Protein AF-A0A926JJL8-F1 (afdb_monomer_lite)

Foldseek 3Di:
DPDDQDQDDPVLLVLQLVLLLLLLVLPPFNPDFDDADPVRDTDGSVNQSVLSVVCPDPSNVVVSSVLSVLQDDDPPDGRDDSCRVSVVSVVNSVVSVVVVVVVD

Secondary structure (DSSP, 8-state):
----PPPPPHHHHHHHHHHHHHHHHH-TTTTS--EE-TTSPEEPHHHHHHHHHSTTSHHHHHHHHHHHHHTS--SSSPPPPHHHHHHHHHHHHHHHHHHHHTT-

pLDDT: mean 84.17, std 12.81, range [42.53, 95.81]

Radius of gyration: 14.57 Å; chains: 1; bounding box: 36×26×45 Å

Sequence (104 aa):
MPYKVQELTESERQRIAETLSRWAAVHPRRNLPIIALADGTELTPAGMAEAVASPGSPHGEYLFRSFAVALTADDVEEPEDLDTILADYERDADQWAKESFSGA

Structure (mmCIF, N/CA/C/O backbone):
data_AF-A0A926JJL8-F1
#
_entry.id   AF-A0A926JJL8-F1
#
loop_
_atom_site.group_PDB
_atom_site.id
_atom_site.type_symbol
_atom_site.label_atom_id
_atom_site.label_alt_id
_atom_site.label_comp_id
_atom_site.label_asym_id
_atom_site.label_entity_id
_atom_site.label_seq_id
_atom_site.pdbx_PDB_ins_code
_atom_site.Cartn_x
_atom_site.Cartn_y
_atom_site.Cartn_z
_atom_site.occupancy
_atom_site.B_iso_or_equiv
_atom_site.auth_seq_id
_atom_site.auth_comp_id
_atom_site.auth_asym_id
_atom_site.auth_atom_id
_atom_site.pdbx_PDB_model_num
ATOM 1 N N . MET A 1 1 ? -12.373 -6.089 24.236 1.00 42.53 1 MET A N 1
ATOM 2 C CA . MET A 1 1 ? -12.569 -4.658 23.907 1.00 42.53 1 MET A CA 1
ATOM 3 C C . MET A 1 1 ? -12.502 -4.547 22.391 1.00 42.53 1 MET A C 1
ATOM 5 O O . MET A 1 1 ? -11.674 -5.255 21.837 1.00 42.53 1 MET A O 1
ATOM 9 N N . PRO A 1 2 ? -13.348 -3.773 21.694 1.00 52.09 2 PRO A N 1
ATOM 10 C CA . PRO A 1 2 ? -13.139 -3.567 20.262 1.00 52.09 2 PRO A CA 1
ATOM 11 C C . PRO A 1 2 ? -11.796 -2.848 20.060 1.00 52.09 2 PRO A C 1
ATOM 13 O O . PRO A 1 2 ? -11.581 -1.792 20.656 1.00 52.09 2 PRO A O 1
ATOM 16 N N . TYR A 1 3 ? -10.887 -3.434 19.274 1.00 56.97 3 TYR A N 1
ATOM 17 C CA . TYR A 1 3 ? -9.625 -2.789 18.906 1.00 56.97 3 TYR A CA 1
ATOM 18 C C . TYR A 1 3 ? -9.948 -1.516 18.123 1.00 56.97 3 TYR A C 1
ATOM 20 O O . TYR A 1 3 ? -10.659 -1.554 17.115 1.00 56.97 3 TYR A O 1
ATOM 28 N N . LYS A 1 4 ? -9.481 -0.368 18.619 1.00 63.34 4 LYS A N 1
ATOM 29 C CA . LYS A 1 4 ? -9.641 0.902 17.917 1.00 63.34 4 LYS A CA 1
ATOM 30 C C . LYS A 1 4 ? -8.544 0.978 16.862 1.00 63.34 4 LYS A C 1
ATOM 32 O O . LYS A 1 4 ? -7.415 1.317 17.189 1.00 63.34 4 LYS A O 1
ATOM 37 N N . VAL A 1 5 ? -8.895 0.638 15.625 1.00 72.81 5 VAL A N 1
ATOM 38 C CA . VAL A 1 5 ? -8.002 0.796 14.472 1.00 72.81 5 VAL A CA 1
ATOM 39 C C . VAL A 1 5 ? -7.624 2.272 14.361 1.00 72.81 5 VAL A C 1
ATOM 41 O O . VAL A 1 5 ? -8.502 3.140 14.413 1.00 72.81 5 VAL A O 1
ATOM 44 N N . GLN A 1 6 ? -6.327 2.555 14.271 1.00 77.44 6 GLN A N 1
ATOM 45 C CA . GLN A 1 6 ? -5.827 3.911 14.073 1.00 77.44 6 GLN A CA 1
ATOM 46 C C . GLN A 1 6 ? -6.318 4.460 12.727 1.00 77.44 6 GLN A C 1
ATOM 48 O O . GLN A 1 6 ? -6.398 3.737 11.741 1.00 77.44 6 GLN A O 1
ATOM 53 N N . GLU A 1 7 ? -6.656 5.744 12.658 1.00 84.69 7 GLU A N 1
ATOM 54 C CA . GLU A 1 7 ? -6.918 6.378 11.366 1.00 84.69 7 GLU A CA 1
ATOM 55 C C . GLU A 1 7 ? -5.599 6.840 10.745 1.00 84.69 7 GLU A C 1
ATOM 57 O O . GLU A 1 7 ? -4.838 7.564 11.385 1.00 84.69 7 GLU A O 1
ATOM 62 N N . LEU A 1 8 ? -5.351 6.444 9.493 1.00 87.81 8 LEU A N 1
ATOM 63 C CA . LEU A 1 8 ? -4.228 6.954 8.70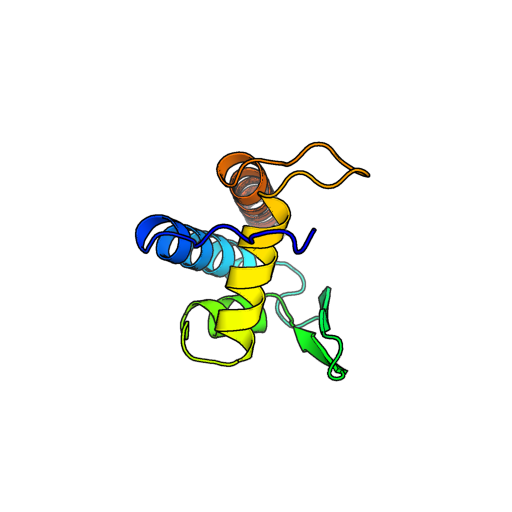7 1.00 87.81 8 LEU A CA 1
ATOM 64 C C . LEU A 1 8 ? -4.474 8.412 8.322 1.00 87.81 8 LEU A C 1
ATOM 66 O O . LEU A 1 8 ? -5.526 8.750 7.760 1.00 87.81 8 LEU A O 1
ATOM 70 N N . THR A 1 9 ? -3.469 9.244 8.563 1.00 91.88 9 THR A N 1
ATOM 71 C CA . THR A 1 9 ? -3.375 10.620 8.080 1.00 91.88 9 THR A CA 1
ATOM 72 C C . THR A 1 9 ? -3.303 10.666 6.554 1.00 91.88 9 THR A C 1
ATOM 74 O O . THR A 1 9 ? -2.922 9.699 5.893 1.00 91.88 9 THR A O 1
ATOM 77 N N . GLU A 1 10 ? -3.616 11.824 5.973 1.00 91.12 10 GLU A N 1
ATOM 78 C CA . GLU A 1 10 ? -3.523 12.021 4.522 1.00 91.12 10 GLU A CA 1
ATOM 79 C C . GLU A 1 10 ? -2.098 11.795 3.993 1.00 91.12 10 GLU A C 1
ATOM 81 O O . GLU A 1 10 ? -1.909 11.171 2.953 1.00 91.12 10 GLU A O 1
ATOM 86 N N . SER A 1 11 ? -1.079 12.227 4.744 1.00 91.25 11 SER A N 1
ATOM 87 C CA . SER A 1 11 ? 0.326 11.983 4.399 1.00 91.25 11 SER A CA 1
ATOM 88 C C . SER A 1 11 ? 0.683 10.498 4.375 1.00 91.25 11 SER A C 1
ATOM 90 O O . SER A 1 11 ? 1.412 10.062 3.488 1.00 91.25 11 SER A O 1
ATOM 92 N N . GLU A 1 12 ? 0.168 9.710 5.321 1.00 92.44 12 GLU A N 1
ATOM 93 C CA . GLU A 1 12 ? 0.409 8.263 5.361 1.00 92.44 12 GLU A CA 1
ATOM 94 C C . GLU A 1 12 ? -0.298 7.562 4.200 1.00 92.44 12 GLU A C 1
ATOM 96 O O . GLU A 1 12 ? 0.306 6.725 3.532 1.00 92.44 12 GLU A O 1
ATOM 101 N N . ARG A 1 13 ? -1.543 7.955 3.894 1.00 92.75 13 ARG A N 1
ATOM 102 C CA . ARG A 1 13 ? -2.289 7.432 2.739 1.00 92.75 13 ARG A CA 1
ATOM 103 C C . ARG A 1 13 ? -1.574 7.721 1.424 1.00 92.75 13 ARG A C 1
ATOM 105 O O . ARG A 1 13 ? -1.433 6.820 0.599 1.00 92.75 13 ARG A O 1
ATOM 112 N N . GLN A 1 14 ? -1.084 8.948 1.253 1.00 93.81 14 GLN A N 1
ATOM 113 C CA . GLN A 1 14 ? -0.317 9.345 0.077 1.00 93.81 14 GLN A CA 1
ATOM 114 C C . GLN A 1 14 ? 0.965 8.515 -0.054 1.00 93.81 14 GLN A C 1
ATOM 116 O O . GLN A 1 14 ? 1.271 8.016 -1.136 1.00 93.81 14 GLN A O 1
ATOM 121 N N . ARG A 1 15 ? 1.687 8.306 1.052 1.00 93.69 15 ARG A N 1
ATOM 122 C CA . ARG A 1 15 ? 2.926 7.524 1.048 1.00 93.69 15 ARG A CA 1
ATOM 123 C C . ARG A 1 15 ? 2.676 6.052 0.712 1.00 93.69 15 ARG A C 1
ATOM 125 O O . ARG A 1 15 ? 3.373 5.507 -0.135 1.00 93.69 15 ARG A O 1
ATOM 132 N N . ILE A 1 16 ? 1.630 5.444 1.277 1.00 94.19 16 ILE A N 1
AT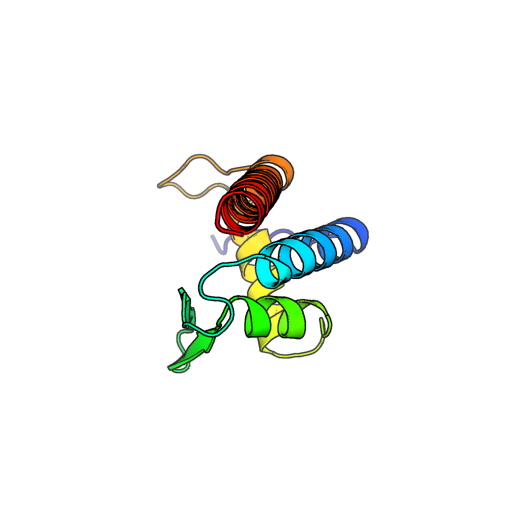OM 133 C CA . ILE A 1 16 ? 1.181 4.091 0.907 1.00 94.19 16 ILE A CA 1
ATOM 134 C C . ILE A 1 16 ? 0.882 4.011 -0.596 1.00 94.19 16 ILE A C 1
ATOM 136 O O . ILE A 1 16 ? 1.338 3.083 -1.265 1.00 94.19 16 ILE A O 1
ATOM 140 N N . ALA A 1 17 ? 0.143 4.983 -1.140 1.00 94.38 17 ALA A N 1
ATOM 141 C CA . ALA A 1 17 ? -0.214 4.994 -2.555 1.00 94.38 17 ALA A CA 1
ATOM 142 C C . ALA A 1 17 ? 1.020 5.087 -3.466 1.00 94.38 17 ALA A C 1
ATOM 144 O O . ALA A 1 17 ? 1.119 4.360 -4.458 1.00 94.38 17 ALA A O 1
ATOM 145 N N . GLU A 1 18 ? 1.986 5.937 -3.118 1.00 94.62 18 GLU A N 1
ATOM 146 C CA . GLU A 1 18 ? 3.240 6.074 -3.859 1.00 94.62 18 GLU A CA 1
ATOM 147 C C . GLU A 1 18 ? 4.087 4.799 -3.810 1.00 94.62 18 GLU A C 1
ATOM 149 O O . GLU A 1 18 ? 4.537 4.326 -4.860 1.00 94.62 18 GLU A O 1
ATOM 154 N N . THR A 1 19 ? 4.270 4.217 -2.623 1.00 95.56 19 THR A N 1
ATOM 155 C CA . THR A 1 19 ? 5.050 2.988 -2.438 1.00 95.56 19 THR A CA 1
ATOM 156 C C . THR A 1 19 ? 4.425 1.822 -3.201 1.00 95.56 19 THR A C 1
ATOM 158 O O . THR A 1 19 ? 5.115 1.171 -3.989 1.00 95.56 19 THR A O 1
ATOM 161 N N . LEU A 1 20 ? 3.112 1.600 -3.068 1.00 94.94 20 LEU A N 1
ATOM 162 C CA . LEU A 1 20 ? 2.420 0.524 -3.784 1.00 94.94 20 LEU A CA 1
ATOM 163 C C . LEU A 1 20 ? 2.424 0.728 -5.298 1.00 94.94 20 LEU A C 1
ATOM 165 O O . LEU A 1 20 ? 2.574 -0.241 -6.040 1.00 94.94 20 LEU A O 1
ATOM 169 N N . SER A 1 21 ? 2.305 1.969 -5.775 1.00 95.69 21 SER A N 1
ATOM 170 C CA . SER A 1 21 ? 2.393 2.276 -7.205 1.00 95.69 21 SER A CA 1
ATOM 171 C C . SER A 1 21 ? 3.766 1.915 -7.780 1.00 95.69 21 SER A C 1
ATOM 173 O O . SER A 1 21 ? 3.848 1.237 -8.810 1.00 95.69 21 SER A O 1
ATOM 175 N N . ARG A 1 22 ? 4.848 2.298 -7.086 1.00 95.31 22 ARG A N 1
ATOM 176 C CA . ARG A 1 22 ? 6.226 1.967 -7.486 1.00 95.31 22 ARG A CA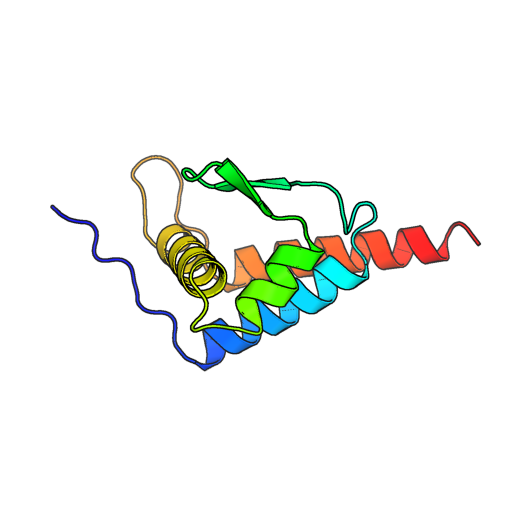 1
ATOM 177 C C . ARG A 1 22 ? 6.469 0.469 -7.469 1.00 95.31 22 ARG A C 1
ATOM 179 O O . ARG A 1 22 ? 6.904 -0.089 -8.473 1.00 95.31 22 ARG A O 1
ATOM 186 N N . TRP A 1 23 ? 6.142 -0.176 -6.358 1.00 95.06 23 TRP A N 1
ATOM 187 C CA . TRP A 1 23 ? 6.303 -1.611 -6.189 1.00 95.06 23 TRP A CA 1
ATOM 188 C C . TRP A 1 23 ? 5.528 -2.396 -7.253 1.00 95.06 23 TRP A C 1
ATOM 190 O O . TRP A 1 23 ? 6.105 -3.220 -7.961 1.00 95.06 23 TRP A O 1
ATOM 200 N N . ALA A 1 24 ? 4.256 -2.060 -7.489 1.00 95.81 24 ALA A N 1
ATOM 201 C CA . ALA A 1 24 ? 3.450 -2.700 -8.523 1.00 95.81 24 ALA A CA 1
ATOM 202 C C . ALA A 1 24 ? 4.006 -2.485 -9.940 1.00 95.81 24 ALA A C 1
ATOM 204 O O . ALA A 1 24 ? 3.79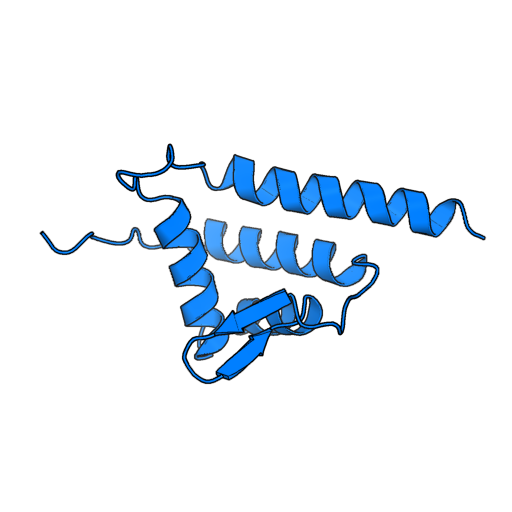5 -3.329 -10.814 1.00 95.81 24 ALA A O 1
ATOM 205 N N . ALA A 1 25 ? 4.657 -1.349 -10.221 1.00 94.75 25 ALA A N 1
ATOM 206 C CA . ALA A 1 25 ? 5.248 -1.046 -11.531 1.00 94.75 25 ALA A CA 1
ATOM 207 C C . ALA A 1 25 ? 6.384 -1.998 -11.905 1.00 94.75 25 ALA A C 1
ATOM 209 O O . ALA A 1 25 ? 6.512 -2.349 -13.076 1.00 94.75 25 ALA A O 1
ATOM 210 N N . VAL A 1 26 ? 7.158 -2.440 -10.916 1.00 93.81 26 VAL A N 1
ATOM 211 C CA . VAL A 1 26 ? 8.342 -3.285 -11.120 1.00 93.81 26 VAL A CA 1
ATOM 212 C C . VAL A 1 26 ? 8.135 -4.736 -10.680 1.00 93.81 26 VAL A C 1
ATOM 214 O O . VAL A 1 26 ? 9.004 -5.573 -10.904 1.00 93.81 26 VAL A O 1
ATOM 217 N N . HIS A 1 27 ? 6.980 -5.060 -10.091 1.00 93.38 27 HIS A N 1
ATOM 218 C CA . HIS A 1 27 ? 6.670 -6.408 -9.628 1.00 93.38 27 HIS A CA 1
ATOM 219 C C . HIS A 1 27 ? 6.672 -7.426 -10.791 1.00 93.38 27 HIS A C 1
ATOM 221 O O . HIS A 1 27 ? 5.880 -7.286 -11.732 1.00 93.38 27 HIS A O 1
ATOM 227 N N . PRO A 1 28 ? 7.457 -8.522 -10.719 1.00 92.06 28 PRO A N 1
ATOM 228 C CA . PRO A 1 28 ? 7.640 -9.469 -11.830 1.00 92.06 28 PRO A CA 1
ATOM 229 C C . PRO A 1 28 ? 6.351 -10.204 -12.220 1.00 92.06 28 PRO A C 1
ATOM 231 O O . PRO A 1 28 ? 6.202 -10.702 -13.334 1.00 92.06 28 PRO A O 1
ATOM 234 N N . ARG A 1 29 ? 5.390 -10.271 -11.295 1.00 92.69 29 ARG A N 1
ATOM 235 C CA . ARG A 1 29 ? 4.058 -10.865 -11.492 1.00 92.69 29 ARG A CA 1
ATOM 236 C C . ARG A 1 29 ? 2.928 -9.861 -11.255 1.00 92.69 29 ARG A C 1
ATOM 238 O O . ARG A 1 29 ? 1.986 -10.155 -10.534 1.00 92.69 29 ARG A O 1
ATOM 245 N N . ARG A 1 30 ? 3.039 -8.659 -11.829 1.00 93.19 30 ARG A N 1
ATOM 246 C CA . ARG A 1 30 ? 2.126 -7.514 -11.613 1.00 93.19 30 ARG A CA 1
ATOM 247 C C . ARG A 1 30 ? 0.619 -7.828 -11.705 1.00 93.19 30 ARG A C 1
ATOM 249 O O . ARG A 1 30 ? -0.173 -7.161 -11.047 1.00 93.19 30 ARG A O 1
ATOM 256 N N . ASN A 1 31 ? 0.233 -8.825 -12.502 1.00 94.75 31 ASN A N 1
ATOM 257 C CA . ASN A 1 31 ? -1.165 -9.213 -12.731 1.00 94.75 31 ASN A CA 1
ATOM 258 C C . ASN A 1 31 ? -1.548 -10.552 -12.077 1.00 94.75 31 ASN A C 1
ATOM 260 O O . ASN A 1 31 ? -2.624 -11.070 -12.359 1.00 94.75 31 ASN A O 1
ATOM 264 N N . LEU A 1 32 ? -0.676 -11.142 -11.254 1.00 93.94 32 LEU A N 1
ATOM 265 C CA . LEU A 1 32 ? -1.007 -12.355 -10.513 1.00 93.94 32 LEU A CA 1
ATOM 266 C C . LEU A 1 32 ? -1.616 -11.973 -9.153 1.00 93.94 32 LEU A C 1
ATOM 268 O O . LEU A 1 32 ? -1.054 -11.106 -8.482 1.00 93.94 32 LEU A O 1
ATOM 272 N N . PRO A 1 33 ? -2.730 -12.598 -8.740 1.00 91.25 33 PRO A N 1
ATOM 273 C CA . PRO A 1 33 ? -3.281 -12.451 -7.399 1.00 91.25 33 PRO A CA 1
ATOM 274 C C . PRO A 1 33 ? -2.265 -12.761 -6.305 1.00 91.25 33 PRO A C 1
ATOM 276 O O . PRO A 1 33 ? -1.536 -13.751 -6.387 1.00 91.25 33 PRO A O 1
ATOM 279 N N . ILE A 1 34 ? -2.249 -11.923 -5.274 1.00 87.56 34 ILE A N 1
ATOM 280 C CA . ILE A 1 34 ? -1.394 -12.094 -4.089 1.00 87.56 34 ILE A CA 1
ATOM 281 C C . ILE A 1 34 ? -2.166 -11.936 -2.778 1.00 87.56 34 ILE A C 1
ATOM 283 O O . ILE A 1 34 ? -1.728 -12.439 -1.750 1.00 87.56 34 ILE A O 1
ATOM 287 N N . ILE A 1 35 ? -3.326 -11.274 -2.818 1.00 83.94 35 ILE A N 1
ATOM 288 C CA . ILE A 1 35 ? -4.236 -11.133 -1.686 1.00 83.94 35 ILE A CA 1
ATOM 289 C C . ILE A 1 35 ? -5.614 -11.598 -2.141 1.00 83.94 35 ILE A C 1
ATOM 291 O O . ILE A 1 35 ? -6.112 -11.142 -3.168 1.00 83.94 35 ILE A O 1
ATOM 295 N N . ALA A 1 36 ? -6.240 -12.468 -1.355 1.00 83.75 36 ALA A N 1
ATOM 296 C CA . ALA A 1 36 ? -7.654 -12.786 -1.483 1.00 83.75 36 ALA A CA 1
ATOM 297 C C . ALA A 1 36 ? -8.420 -12.093 -0.351 1.00 83.75 36 ALA A C 1
ATOM 299 O O . ALA A 1 36 ? -8.088 -12.245 0.826 1.00 83.75 36 ALA A O 1
ATOM 300 N N . LEU A 1 37 ? -9.432 -11.315 -0.712 1.00 78.00 37 LEU A N 1
ATOM 301 C CA . LEU A 1 37 ? -10.354 -10.681 0.216 1.00 78.00 37 LEU A CA 1
ATOM 302 C C . LEU A 1 37 ? -11.460 -11.665 0.615 1.00 78.00 37 LEU A C 1
ATOM 304 O O . LEU A 1 37 ? -11.773 -12.616 -0.102 1.00 78.00 37 LEU A O 1
ATOM 308 N N . ALA A 1 38 ? -12.090 -11.420 1.765 1.00 74.19 38 ALA A N 1
ATOM 309 C CA . ALA A 1 38 ? -13.152 -12.282 2.293 1.00 74.19 38 ALA A CA 1
ATOM 310 C C . ALA A 1 38 ? -14.409 -12.340 1.400 1.00 74.19 38 ALA A C 1
ATOM 312 O O . ALA A 1 38 ? -15.200 -13.274 1.517 1.00 74.19 38 ALA A O 1
ATOM 313 N N . ASP A 1 39 ? -14.595 -11.360 0.514 1.00 76.88 39 ASP A N 1
ATOM 314 C CA . ASP A 1 39 ? -15.674 -11.326 -0.478 1.00 76.88 39 ASP A CA 1
ATOM 315 C C . ASP A 1 39 ? -15.347 -12.112 -1.765 1.00 76.88 39 ASP A C 1
ATOM 317 O O . ASP A 1 39 ? -16.161 -12.155 -2.687 1.00 76.88 39 ASP A O 1
ATOM 321 N N . GLY A 1 40 ? -14.179 -12.761 -1.817 1.00 81.56 40 GLY A N 1
ATOM 322 C CA . GLY A 1 40 ? -13.698 -13.519 -2.970 1.00 81.56 40 GLY A CA 1
ATOM 323 C C . GLY A 1 40 ? -12.958 -12.676 -4.007 1.00 81.56 40 GLY A C 1
ATOM 324 O O . GLY A 1 40 ? -12.527 -13.222 -5.021 1.00 81.56 40 GLY A O 1
ATOM 325 N N . THR A 1 41 ? -12.786 -11.372 -3.776 1.00 83.81 41 THR A N 1
ATOM 326 C CA . THR A 1 41 ? -11.977 -10.519 -4.649 1.00 83.81 41 THR A CA 1
ATOM 327 C C . THR A 1 41 ? -10.502 -10.864 -4.506 1.00 83.81 41 THR A C 1
ATOM 329 O O . THR A 1 41 ? -9.958 -10.914 -3.407 1.00 83.81 41 THR A O 1
ATOM 332 N N . GLU A 1 42 ? -9.825 -11.033 -5.633 1.00 89.81 42 GLU A N 1
ATOM 333 C CA . GLU A 1 42 ? -8.385 -11.236 -5.688 1.00 89.81 42 GLU A CA 1
ATOM 334 C C . GLU A 1 42 ? -7.686 -9.939 -6.107 1.00 89.81 42 GLU A C 1
ATOM 336 O O . GLU A 1 42 ? -7.904 -9.421 -7.204 1.00 89.81 42 GLU A O 1
ATOM 341 N N . LEU A 1 43 ? -6.831 -9.405 -5.235 1.00 91.00 43 LEU A N 1
ATOM 342 C CA . LEU A 1 43 ? -6.019 -8.236 -5.537 1.00 91.00 43 LEU A CA 1
ATOM 343 C C . LEU A 1 43 ? -4.650 -8.668 -6.067 1.00 91.00 43 LEU A C 1
ATOM 345 O O . LEU A 1 43 ? -3.886 -9.395 -5.424 1.00 91.00 43 LEU A O 1
ATOM 349 N N . THR A 1 44 ? -4.355 -8.191 -7.273 1.00 95.62 44 THR A N 1
ATOM 350 C CA . THR A 1 44 ? -3.029 -8.235 -7.896 1.00 95.62 44 THR A CA 1
ATOM 351 C C . THR A 1 44 ? -2.219 -7.008 -7.462 1.00 95.62 44 THR A C 1
ATOM 353 O O . THR A 1 44 ? -2.824 -6.014 -7.049 1.00 95.62 44 THR A O 1
ATOM 356 N N . PRO A 1 45 ? -0.881 -6.991 -7.613 1.00 95.25 45 PRO A N 1
ATOM 357 C CA . PRO A 1 45 ? -0.089 -5.784 -7.374 1.00 95.25 45 PRO A CA 1
ATOM 358 C C . PRO A 1 45 ? -0.628 -4.547 -8.112 1.00 95.25 45 PRO A C 1
ATOM 360 O O . PRO A 1 45 ? -0.763 -3.476 -7.522 1.00 95.25 45 PRO A O 1
ATOM 363 N N . ALA A 1 46 ? -1.007 -4.692 -9.389 1.00 95.44 46 ALA A N 1
ATOM 364 C CA . ALA A 1 46 ? -1.632 -3.607 -10.147 1.00 95.44 46 ALA A CA 1
ATOM 365 C C . ALA A 1 46 ? -2.974 -3.165 -9.550 1.00 95.44 46 ALA A C 1
ATOM 367 O O . ALA A 1 46 ? -3.215 -1.966 -9.427 1.00 95.44 46 ALA A O 1
ATOM 368 N N . GLY A 1 47 ? -3.821 -4.122 -9.165 1.00 95.12 47 GLY A N 1
ATOM 369 C CA . GLY A 1 47 ? -5.125 -3.843 -8.566 1.00 95.12 47 GLY A CA 1
ATOM 370 C C . GLY A 1 47 ? -5.014 -3.154 -7.207 1.00 95.12 47 GLY A C 1
ATOM 371 O O . GLY A 1 47 ? -5.808 -2.267 -6.908 1.00 95.12 47 GLY A O 1
ATOM 372 N N . MET A 1 48 ? -3.997 -3.490 -6.409 1.00 94.50 48 MET A N 1
ATOM 373 C CA . MET A 1 48 ? -3.707 -2.788 -5.157 1.00 94.50 48 MET A CA 1
ATOM 374 C C . MET A 1 48 ? -3.330 -1.328 -5.413 1.00 94.50 48 MET A C 1
ATOM 376 O O . MET A 1 48 ? -3.893 -0.444 -4.774 1.00 94.50 48 MET A O 1
ATOM 380 N N . ALA A 1 49 ? -2.430 -1.069 -6.369 1.00 95.56 49 ALA A N 1
ATOM 381 C CA . ALA A 1 49 ? -2.026 0.289 -6.737 1.00 95.56 49 ALA A CA 1
ATOM 382 C C . ALA A 1 49 ? -3.205 1.133 -7.263 1.00 95.56 49 ALA A C 1
ATOM 384 O O . ALA A 1 49 ? -3.333 2.306 -6.918 1.00 95.56 49 ALA A O 1
ATOM 385 N N . GLU A 1 50 ? -4.091 0.538 -8.064 1.00 94.94 50 GLU A N 1
ATOM 386 C CA . GLU A 1 50 ? -5.307 1.201 -8.550 1.00 94.94 50 GLU A CA 1
ATOM 387 C C . GLU A 1 50 ? -6.296 1.503 -7.413 1.00 94.94 50 GLU A C 1
ATOM 389 O O . GLU A 1 50 ? -6.843 2.605 -7.332 1.00 94.94 50 GLU A O 1
ATOM 394 N N . ALA A 1 51 ? -6.488 0.549 -6.499 1.00 93.25 51 ALA A N 1
ATOM 395 C CA . ALA A 1 51 ? -7.397 0.693 -5.370 1.00 93.25 51 ALA A CA 1
ATOM 396 C C . ALA A 1 51 ? -6.966 1.819 -4.418 1.00 93.25 51 ALA A C 1
ATOM 398 O O . ALA A 1 51 ? -7.799 2.640 -4.034 1.00 93.25 51 ALA A O 1
ATOM 399 N N . VAL A 1 52 ? -5.675 1.922 -4.081 1.00 93.69 52 VAL A N 1
ATOM 400 C CA . VAL A 1 52 ? -5.178 3.003 -3.204 1.00 93.69 52 VAL A CA 1
ATOM 401 C C . VAL A 1 52 ? -5.155 4.372 -3.882 1.00 93.69 52 VAL A C 1
ATOM 403 O O . VAL A 1 52 ? -5.297 5.382 -3.199 1.00 93.69 52 VAL A O 1
ATOM 406 N N . ALA A 1 53 ? -5.065 4.425 -5.216 1.00 92.19 53 ALA A N 1
ATOM 407 C CA . ALA A 1 53 ? -5.253 5.662 -5.979 1.00 92.19 53 ALA A CA 1
ATOM 408 C C . ALA A 1 53 ? -6.716 6.154 -5.969 1.00 92.19 53 ALA A C 1
ATOM 410 O O . ALA A 1 53 ? -6.984 7.314 -6.280 1.00 92.19 53 ALA A O 1
ATOM 411 N N . SER A 1 54 ? -7.658 5.286 -5.585 1.00 90.81 54 SER A N 1
ATOM 412 C CA . SER A 1 54 ? -9.083 5.586 -5.430 1.00 90.81 54 SER A CA 1
ATOM 413 C C . SER A 1 54 ? -9.530 5.351 -3.978 1.00 90.81 54 SER A C 1
ATOM 415 O O . SER A 1 54 ? -10.274 4.402 -3.713 1.00 90.81 54 SER A O 1
ATOM 417 N N . PRO A 1 55 ? -9.121 6.204 -3.016 1.00 81.94 55 PRO A N 1
ATOM 418 C CA . PRO A 1 55 ? -9.328 5.980 -1.581 1.00 81.94 55 PRO A CA 1
ATOM 419 C C . PRO A 1 55 ? -10.790 5.834 -1.139 1.00 81.94 55 PRO A C 1
ATOM 421 O O . PRO A 1 55 ? -11.032 5.247 -0.093 1.00 81.94 55 PRO A O 1
ATOM 424 N N . GLY A 1 56 ? -11.753 6.351 -1.910 1.00 85.19 56 GLY A N 1
ATOM 425 C CA . GLY A 1 56 ? -13.191 6.185 -1.650 1.00 85.19 56 GLY A CA 1
ATOM 426 C C . GLY A 1 56 ? -13.816 4.941 -2.292 1.00 85.19 56 GLY A C 1
ATOM 427 O O . GLY A 1 56 ? -15.034 4.786 -2.275 1.00 85.19 56 GLY A O 1
ATOM 428 N N . SER A 1 57 ? -13.016 4.086 -2.933 1.00 89.25 57 SER A N 1
ATOM 429 C CA . SER A 1 57 ? -13.483 2.789 -3.424 1.00 89.25 57 SER A CA 1
ATOM 430 C C . SER A 1 57 ? -13.499 1.763 -2.283 1.00 89.25 57 SER A C 1
ATOM 432 O O . SER A 1 57 ? -12.631 1.833 -1.410 1.00 89.25 57 SER A O 1
ATOM 434 N N . PRO A 1 58 ? -14.397 0.758 -2.302 1.00 88.25 58 PRO A N 1
ATOM 435 C CA . PRO A 1 58 ? -14.428 -0.278 -1.265 1.00 88.25 58 PRO A CA 1
ATOM 436 C C . PRO A 1 58 ? -13.077 -0.982 -1.055 1.00 88.25 58 PRO A C 1
ATOM 438 O O . PRO A 1 58 ? -12.687 -1.264 0.075 1.00 88.25 58 PRO A O 1
ATOM 441 N N . HIS A 1 59 ? -12.329 -1.228 -2.136 1.00 88.88 59 HIS A N 1
ATOM 442 C CA . HIS A 1 59 ? -11.009 -1.859 -2.059 1.00 88.88 59 HIS A CA 1
ATOM 443 C C . HIS A 1 59 ? -9.932 -0.903 -1.532 1.00 88.88 59 HIS A C 1
ATOM 445 O O . HIS A 1 59 ? -9.060 -1.333 -0.780 1.00 88.88 59 HIS A O 1
ATOM 451 N N . GLY A 1 60 ? -9.996 0.384 -1.888 1.00 90.00 60 GLY A N 1
ATOM 452 C CA . GLY A 1 60 ? -9.104 1.408 -1.342 1.00 90.00 60 GLY A CA 1
ATOM 453 C C . GLY A 1 60 ? -9.295 1.567 0.166 1.00 90.00 60 GLY A C 1
ATOM 454 O O . GLY A 1 60 ? -8.329 1.487 0.922 1.00 90.00 60 GLY A O 1
ATOM 455 N N . GLU A 1 61 ? -10.546 1.697 0.616 1.00 89.31 61 GLU A N 1
ATOM 456 C CA . GLU A 1 61 ? -10.895 1.758 2.041 1.00 89.31 61 GLU A CA 1
ATOM 457 C C . GLU A 1 61 ? -10.426 0.512 2.799 1.00 89.31 61 GLU A C 1
ATOM 459 O O . GLU A 1 61 ? -9.850 0.626 3.885 1.00 89.31 61 GLU A O 1
ATOM 464 N N . TYR A 1 62 ? -10.631 -0.674 2.217 1.00 87.75 62 TYR A N 1
ATOM 465 C CA . TYR A 1 62 ? -10.160 -1.927 2.797 1.00 87.75 62 TYR A CA 1
ATOM 466 C C . TYR A 1 62 ? -8.639 -1.937 2.963 1.00 87.75 62 TYR A C 1
ATOM 468 O O . TYR A 1 62 ? -8.157 -2.197 4.063 1.00 87.75 62 TYR A O 1
ATOM 476 N N . LEU A 1 63 ? -7.882 -1.614 1.908 1.00 89.25 63 LEU A N 1
ATOM 477 C CA . LEU A 1 63 ? -6.420 -1.620 1.957 1.00 89.25 63 LEU A CA 1
ATOM 478 C C . LEU A 1 63 ? -5.893 -0.651 3.016 1.00 89.25 63 LEU A C 1
ATOM 480 O O . LEU A 1 63 ? -5.071 -1.046 3.839 1.00 89.25 63 LEU A O 1
ATOM 484 N N . PHE A 1 64 ? -6.404 0.583 3.069 1.00 90.50 64 PHE A N 1
ATOM 485 C CA . PHE A 1 64 ? -5.998 1.540 4.102 1.00 90.50 64 PHE A CA 1
ATOM 486 C C . PHE A 1 64 ? -6.322 1.051 5.512 1.00 90.50 64 PHE A C 1
ATOM 488 O O . PHE A 1 64 ? -5.515 1.226 6.425 1.00 90.50 64 PHE A O 1
ATOM 495 N N . ARG A 1 65 ? -7.465 0.387 5.700 1.00 86.88 65 ARG A N 1
ATOM 496 C CA . ARG A 1 65 ? -7.795 -0.234 6.982 1.00 86.88 65 ARG A CA 1
ATOM 497 C C . ARG A 1 65 ? -6.846 -1.385 7.315 1.00 86.88 65 ARG A C 1
ATOM 499 O O . ARG A 1 65 ? -6.458 -1.502 8.470 1.00 86.88 65 ARG A O 1
ATOM 506 N N . SER A 1 66 ? -6.465 -2.214 6.346 1.00 84.94 66 SER A N 1
ATOM 507 C CA . SER A 1 66 ? -5.495 -3.295 6.555 1.00 84.94 66 SER A CA 1
ATOM 508 C C . SER A 1 66 ? -4.131 -2.759 6.983 1.00 84.94 66 SER A C 1
ATOM 510 O O . SER A 1 66 ? -3.595 -3.245 7.974 1.00 84.94 66 SER A O 1
ATOM 512 N N . PHE A 1 67 ? -3.614 -1.717 6.320 1.00 87.12 67 PHE A N 1
ATOM 513 C CA . PHE A 1 67 ? -2.384 -1.046 6.760 1.00 87.12 67 PHE A CA 1
ATOM 514 C C . PHE A 1 67 ? -2.529 -0.503 8.180 1.00 87.12 67 PHE A C 1
ATOM 516 O O . PHE A 1 67 ? -1.681 -0.765 9.018 1.00 87.12 67 PHE A O 1
ATOM 523 N N . ALA A 1 68 ? -3.632 0.178 8.487 1.00 86.31 68 ALA A N 1
ATOM 524 C CA . ALA A 1 68 ? -3.876 0.710 9.823 1.00 86.31 68 ALA A CA 1
ATOM 525 C C . ALA A 1 68 ? -3.965 -0.363 10.924 1.00 86.31 68 ALA A C 1
ATOM 527 O O . ALA A 1 68 ? -3.573 -0.121 12.065 1.00 86.31 68 ALA A O 1
ATOM 528 N N . VAL A 1 69 ? -4.507 -1.542 10.600 1.00 81.25 69 VAL A N 1
ATOM 529 C CA . VAL A 1 69 ? -4.562 -2.682 11.524 1.00 81.25 69 VAL A CA 1
ATOM 530 C C . VAL A 1 69 ? -3.165 -3.229 11.789 1.00 81.25 69 VAL A C 1
ATOM 532 O O . VAL A 1 69 ? -2.870 -3.494 12.946 1.00 81.25 69 VAL A O 1
ATOM 535 N N . ALA A 1 70 ? -2.303 -3.336 10.772 1.00 76.31 70 ALA A N 1
ATOM 536 C CA . ALA A 1 70 ? -0.925 -3.809 10.941 1.00 76.31 70 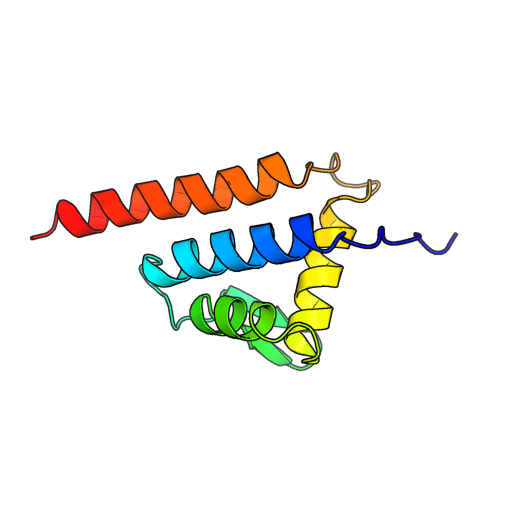ALA A CA 1
ATOM 537 C C . ALA A 1 70 ? -0.098 -2.930 11.902 1.00 76.31 70 ALA A C 1
ATOM 539 O O . ALA A 1 70 ? 0.780 -3.431 12.591 1.00 76.31 70 ALA A O 1
ATOM 540 N N . LEU A 1 71 ? -0.434 -1.638 12.010 1.00 75.12 71 LEU A N 1
ATOM 541 C CA . LEU A 1 71 ? 0.185 -0.713 12.973 1.00 75.12 71 LEU A CA 1
ATOM 542 C C . LEU A 1 71 ? -0.301 -0.910 14.415 1.00 75.12 71 LEU A C 1
ATOM 544 O O . LEU A 1 71 ? 0.248 -0.335 15.356 1.00 75.12 71 LEU A O 1
ATOM 548 N N . THR A 1 72 ? -1.390 -1.653 14.605 1.00 69.12 72 THR A N 1
ATOM 549 C CA . THR A 1 72 ? -1.954 -1.917 15.926 1.00 69.12 72 THR A CA 1
ATOM 550 C C . THR A 1 72 ? -1.300 -3.169 16.498 1.00 69.12 72 THR A C 1
ATOM 552 O O . THR A 1 72 ? -1.230 -4.187 15.822 1.00 69.12 72 THR A O 1
ATOM 555 N N . ALA A 1 73 ? -0.867 -3.117 17.760 1.00 58.22 73 ALA A N 1
ATOM 556 C CA . ALA A 1 73 ? -0.367 -4.299 18.457 1.00 58.22 73 ALA A CA 1
ATOM 557 C C . ALA A 1 73 ? -1.439 -5.402 18.486 1.00 58.22 73 ALA A C 1
ATOM 559 O O . ALA A 1 73 ? -2.537 -5.173 19.008 1.00 58.22 73 ALA A O 1
ATOM 560 N N . ASP A 1 74 ? -1.112 -6.579 17.954 1.00 62.22 74 ASP A N 1
ATOM 561 C CA . ASP A 1 74 ? -1.857 -7.814 18.197 1.00 62.22 74 ASP A CA 1
ATOM 562 C C . ASP A 1 74 ? -1.065 -8.689 19.183 1.00 62.22 74 ASP A C 1
ATOM 564 O O . ASP A 1 74 ? 0.144 -8.543 19.345 1.00 62.22 74 ASP A O 1
ATOM 568 N N . ASP A 1 75 ? -1.740 -9.609 19.864 1.00 59.38 75 ASP A N 1
ATOM 569 C CA . ASP A 1 75 ? -1.152 -10.500 20.869 1.00 59.38 75 ASP A CA 1
ATOM 570 C C . ASP A 1 75 ? -0.230 -11.576 20.245 1.00 59.38 75 ASP A C 1
ATOM 572 O O . ASP A 1 75 ? 0.332 -12.409 20.961 1.00 59.38 75 ASP A O 1
ATOM 576 N N . VAL A 1 76 ? -0.111 -11.593 18.910 1.00 64.19 76 VAL A N 1
ATOM 577 C CA . VAL A 1 76 ? 0.557 -12.642 18.122 1.00 64.19 76 VAL A CA 1
ATOM 578 C C . VAL A 1 76 ? 1.899 -12.187 17.541 1.00 64.19 76 VAL A C 1
ATOM 580 O O . VAL A 1 76 ? 2.835 -12.984 17.517 1.00 64.19 76 VAL A O 1
ATOM 583 N N . GLU A 1 77 ? 2.022 -10.929 17.119 1.00 58.62 77 GLU A N 1
ATOM 584 C CA . GLU A 1 77 ? 3.239 -10.361 16.523 1.00 58.62 77 GLU A CA 1
ATOM 585 C C . GLU A 1 77 ? 3.465 -8.940 17.046 1.00 58.62 77 GLU A C 1
ATOM 587 O O . GLU A 1 77 ? 2.514 -8.209 17.335 1.00 58.62 77 GLU A O 1
ATOM 592 N N . GLU A 1 78 ? 4.735 -8.550 17.199 1.00 65.12 78 GLU A N 1
ATOM 593 C CA . GLU A 1 78 ? 5.057 -7.163 17.532 1.00 65.12 78 GLU A CA 1
ATOM 594 C C . GLU A 1 78 ? 4.567 -6.254 16.394 1.00 65.12 78 GLU A C 1
ATOM 596 O O . GLU A 1 78 ? 4.804 -6.572 15.229 1.00 65.12 78 GLU A O 1
ATOM 601 N N . PRO A 1 79 ? 3.873 -5.144 16.699 1.00 64.38 79 PRO A N 1
ATOM 602 C CA . PRO A 1 79 ? 3.415 -4.227 15.668 1.00 64.38 79 PRO A CA 1
ATOM 603 C C . PRO A 1 79 ? 4.613 -3.668 14.905 1.00 64.38 79 PRO A C 1
ATOM 605 O O . PRO A 1 79 ? 5.515 -3.069 15.497 1.00 64.38 79 PRO A O 1
ATOM 608 N N . GLU A 1 80 ? 4.589 -3.827 13.588 1.00 72.75 80 GLU A N 1
ATOM 609 C CA . GLU A 1 80 ? 5.507 -3.120 12.710 1.00 72.75 80 GLU A CA 1
ATOM 610 C C . GLU A 1 80 ? 5.012 -1.686 12.516 1.00 72.75 80 GLU A C 1
ATOM 612 O O . GLU A 1 80 ? 3.817 -1.427 12.346 1.00 72.75 80 GLU A O 1
ATOM 617 N N . ASP A 1 81 ? 5.932 -0.723 12.548 1.00 85.75 81 ASP A N 1
ATOM 618 C CA . ASP A 1 81 ? 5.591 0.641 12.171 1.00 85.75 81 ASP A CA 1
ATOM 619 C C . ASP A 1 81 ? 5.411 0.763 10.648 1.00 85.75 81 ASP A C 1
ATOM 621 O O . ASP A 1 81 ? 5.871 -0.061 9.851 1.00 85.75 81 ASP A O 1
ATOM 625 N N . LEU A 1 82 ? 4.713 1.821 10.226 1.00 86.19 82 LEU A N 1
ATOM 626 C CA . LEU A 1 82 ? 4.411 2.033 8.811 1.00 86.19 82 LEU A CA 1
ATOM 627 C C . LEU A 1 82 ? 5.690 2.183 7.982 1.00 86.19 82 LEU A C 1
ATOM 629 O O . LEU A 1 82 ? 5.723 1.776 6.824 1.00 86.19 82 LEU A O 1
ATOM 633 N N . ASP A 1 83 ? 6.736 2.766 8.565 1.00 87.94 83 ASP A N 1
ATOM 634 C CA . ASP A 1 83 ? 8.013 2.967 7.890 1.00 87.94 83 ASP A CA 1
ATOM 635 C C . ASP A 1 83 ? 8.690 1.637 7.557 1.00 87.94 83 ASP A C 1
ATOM 637 O O . ASP A 1 83 ? 9.205 1.489 6.451 1.00 87.94 83 ASP A O 1
ATOM 641 N N . THR A 1 84 ? 8.641 0.668 8.467 1.00 88.12 84 THR A N 1
ATOM 642 C CA . THR A 1 84 ? 9.194 -0.677 8.290 1.00 88.12 84 THR A CA 1
ATOM 643 C C . THR A 1 84 ? 8.467 -1.409 7.172 1.00 88.12 84 THR A C 1
ATOM 645 O O . THR A 1 84 ? 9.105 -1.839 6.208 1.00 88.12 84 THR A O 1
ATOM 648 N N . ILE A 1 85 ? 7.130 -1.428 7.227 1.00 88.44 85 ILE A N 1
ATOM 649 C CA . ILE A 1 85 ? 6.297 -2.060 6.198 1.00 88.44 85 ILE A CA 1
ATOM 650 C C . ILE A 1 85 ? 6.611 -1.458 4.823 1.00 88.44 85 ILE A C 1
ATOM 652 O O . ILE A 1 85 ? 6.866 -2.177 3.859 1.00 88.44 85 ILE A O 1
ATOM 656 N N . LEU A 1 86 ? 6.614 -0.125 4.708 1.00 91.25 86 LEU A N 1
ATOM 657 C CA . LEU A 1 8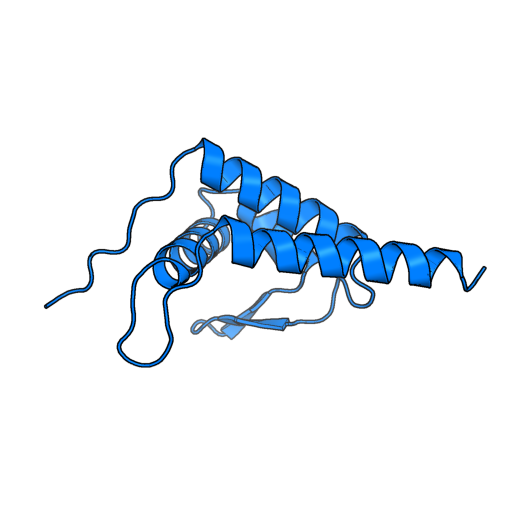6 ? 6.870 0.544 3.431 1.00 91.25 86 LEU A CA 1
ATOM 658 C C . LEU A 1 86 ? 8.317 0.360 2.952 1.00 91.25 86 LEU A C 1
ATOM 660 O O . LEU A 1 86 ? 8.532 0.218 1.748 1.00 91.25 86 LEU A O 1
ATOM 664 N N . ALA A 1 87 ? 9.294 0.317 3.860 1.00 91.00 87 ALA A N 1
ATOM 665 C CA . ALA A 1 87 ? 10.691 0.064 3.517 1.00 91.00 87 ALA A CA 1
ATOM 666 C C . ALA A 1 87 ? 10.901 -1.335 2.921 1.00 91.00 87 ALA A C 1
ATOM 668 O O . ALA A 1 87 ? 11.764 -1.505 2.057 1.00 91.00 87 ALA A O 1
ATOM 669 N N . ASP A 1 88 ? 10.117 -2.328 3.338 1.00 90.94 88 ASP A N 1
ATOM 670 C CA . ASP A 1 88 ? 10.148 -3.663 2.740 1.00 90.94 88 ASP A CA 1
ATOM 671 C C . ASP A 1 88 ? 9.616 -3.647 1.302 1.00 90.94 88 ASP A C 1
ATOM 673 O O . ASP A 1 88 ? 10.301 -4.124 0.394 1.00 90.94 88 ASP A O 1
ATOM 677 N N . TYR A 1 89 ? 8.481 -2.983 1.050 1.00 89.81 89 TYR A N 1
ATOM 678 C CA . TYR A 1 89 ? 7.978 -2.785 -0.318 1.00 89.81 89 TYR A CA 1
ATOM 679 C C . TYR A 1 89 ? 8.973 -2.021 -1.207 1.00 89.81 89 TYR A C 1
ATOM 681 O O . TYR A 1 89 ? 9.133 -2.344 -2.386 1.00 89.81 89 TYR A O 1
ATOM 689 N N . GLU A 1 90 ? 9.651 -1.004 -0.670 1.00 93.38 90 GLU A N 1
ATOM 690 C CA . GLU A 1 90 ? 10.687 -0.262 -1.397 1.00 93.38 90 GLU A CA 1
ATOM 691 C C . GLU A 1 90 ? 11.907 -1.137 -1.712 1.00 93.38 90 GLU A C 1
ATOM 693 O O . GLU A 1 90 ? 12.409 -1.111 -2.837 1.00 93.38 90 GLU A O 1
ATOM 698 N N . ARG A 1 91 ? 12.360 -1.956 -0.757 1.00 92.50 91 ARG A N 1
ATOM 699 C CA . ARG A 1 91 ? 13.483 -2.884 -0.949 1.00 92.50 91 ARG A CA 1
ATOM 700 C C . ARG A 1 91 ? 13.177 -3.923 -2.023 1.00 92.50 91 ARG A C 1
ATOM 702 O O . ARG A 1 91 ? 14.030 -4.174 -2.877 1.00 92.50 91 ARG A O 1
ATOM 709 N N . ASP A 1 92 ? 11.971 -4.481 -2.002 1.00 91.81 92 ASP A N 1
ATOM 710 C CA . ASP A 1 92 ? 11.493 -5.418 -3.018 1.00 91.81 92 ASP A CA 1
ATOM 711 C C . ASP A 1 92 ? 11.452 -4.759 -4.400 1.00 91.81 92 ASP A C 1
ATOM 713 O O . ASP A 1 92 ? 11.937 -5.323 -5.386 1.00 91.81 92 ASP A O 1
ATOM 717 N N . ALA A 1 93 ? 10.936 -3.526 -4.473 1.00 91.81 93 ALA A N 1
ATOM 718 C CA . ALA A 1 93 ? 10.909 -2.761 -5.713 1.00 91.81 93 ALA A CA 1
ATOM 719 C C . ALA A 1 93 ? 12.326 -2.539 -6.275 1.00 91.81 93 ALA A C 1
ATOM 721 O O . ALA A 1 93 ? 12.574 -2.781 -7.460 1.00 91.81 93 ALA A O 1
ATOM 722 N N . ASP A 1 94 ? 13.274 -2.141 -5.425 1.00 91.50 94 ASP A N 1
ATOM 723 C CA . ASP A 1 94 ? 14.678 -1.953 -5.794 1.00 91.50 94 ASP A CA 1
ATOM 724 C C . ASP A 1 94 ? 15.345 -3.254 -6.252 1.00 91.50 94 ASP A C 1
ATOM 726 O O . ASP A 1 94 ? 16.156 -3.248 -7.187 1.00 91.50 94 ASP A O 1
ATOM 730 N N . GLN A 1 95 ? 15.040 -4.373 -5.593 1.00 90.44 95 GLN A N 1
ATOM 731 C CA . GLN A 1 95 ? 15.568 -5.680 -5.960 1.00 90.44 95 GLN A CA 1
ATOM 732 C C . GLN A 1 95 ? 15.090 -6.085 -7.358 1.00 90.44 95 GLN A C 1
ATOM 734 O O . GLN A 1 95 ? 15.915 -6.384 -8.225 1.00 90.44 95 GLN A O 1
ATOM 739 N N . TRP A 1 96 ? 13.784 -6.038 -7.618 1.00 88.81 96 TRP A N 1
ATOM 740 C CA . TRP A 1 96 ? 13.248 -6.452 -8.916 1.00 88.81 96 TRP A CA 1
ATOM 741 C C . TRP A 1 96 ? 13.613 -5.502 -10.046 1.00 88.81 96 TRP A C 1
ATOM 743 O O . TRP A 1 96 ? 13.812 -5.950 -11.178 1.00 88.81 96 TRP A O 1
ATOM 753 N N . ALA A 1 97 ? 13.768 -4.207 -9.760 1.00 86.88 97 ALA A N 1
ATOM 754 C CA . ALA A 1 97 ? 14.319 -3.273 -10.730 1.00 86.88 97 ALA A CA 1
ATOM 755 C C . ALA A 1 97 ? 15.717 -3.734 -11.182 1.00 86.88 97 ALA A C 1
ATOM 757 O O . ALA A 1 97 ? 15.960 -3.870 -12.380 1.00 86.88 97 ALA A O 1
ATOM 758 N N . LYS A 1 98 ? 16.619 -4.069 -10.248 1.00 86.06 98 LYS A N 1
ATOM 759 C CA . LYS A 1 98 ? 17.983 -4.547 -10.565 1.00 86.06 98 LYS A CA 1
ATOM 760 C C . LYS A 1 98 ? 17.989 -5.866 -11.342 1.00 86.06 98 LYS A C 1
ATOM 762 O O . LYS A 1 98 ? 18.797 -6.030 -12.260 1.00 86.06 98 LYS A O 1
ATOM 767 N N . GLU A 1 99 ? 17.095 -6.789 -11.000 1.00 83.25 99 GLU A N 1
ATOM 768 C CA . GLU A 1 99 ? 16.946 -8.073 -11.696 1.00 83.25 99 GLU A CA 1
ATOM 769 C C . GLU A 1 99 ? 16.418 -7.887 -13.127 1.00 83.25 99 GLU A C 1
ATOM 771 O O . GLU A 1 99 ? 16.928 -8.511 -14.057 1.00 83.25 99 GLU A O 1
ATOM 776 N N . SER A 1 100 ? 15.483 -6.953 -13.332 1.00 66.44 100 SER A N 1
ATOM 777 C CA . SER A 1 100 ? 14.940 -6.608 -14.655 1.00 66.44 100 SER A CA 1
ATOM 778 C C . SER A 1 100 ? 15.989 -5.982 -15.585 1.00 66.44 100 SER A C 1
ATOM 780 O O . SER A 1 100 ? 15.915 -6.157 -16.799 1.00 66.44 100 SER A O 1
ATOM 782 N N . PHE A 1 101 ? 16.992 -5.289 -15.029 1.00 57.12 101 PHE A N 1
ATOM 783 C CA . PHE A 1 101 ? 18.120 -4.726 -15.784 1.00 57.12 101 PHE A CA 1
ATOM 784 C C . PHE A 1 101 ? 19.287 -5.705 -16.001 1.00 57.12 101 PHE A C 1
ATOM 786 O O . PHE A 1 101 ? 20.117 -5.457 -16.870 1.00 57.12 101 PHE A O 1
ATOM 793 N N . SER A 1 102 ? 19.361 -6.816 -15.258 1.00 58.09 102 SER A N 1
ATOM 794 C CA . SER A 1 102 ? 20.422 -7.831 -15.419 1.00 58.09 102 SER A CA 1
ATOM 795 C C . SER A 1 102 ? 20.069 -8.947 -16.414 1.00 58.09 102 SER A C 1
ATOM 797 O O . SER A 1 102 ? 20.892 -9.827 -16.658 1.00 58.09 102 SER A O 1
ATOM 799 N N . GLY A 1 103 ? 18.857 -8.929 -16.978 1.00 51.19 103 GLY A N 1
ATOM 800 C CA . GLY A 1 103 ? 18.362 -9.916 -17.946 1.00 51.19 103 GLY A CA 1
ATOM 801 C C . GLY A 1 103 ? 18.218 -9.411 -19.388 1.00 51.19 103 GLY A C 1
ATOM 802 O O . GLY A 1 103 ? 17.556 -10.089 -20.174 1.00 51.19 103 GLY A O 1
ATOM 803 N N . ALA A 1 104 ? 18.781 -8.243 -19.723 1.00 46.09 104 ALA A N 1
ATOM 804 C CA . ALA A 1 104 ? 18.747 -7.638 -21.062 1.00 46.09 104 ALA A CA 1
ATOM 805 C C . ALA A 1 104 ? 20.072 -7.808 -21.821 1.00 46.09 104 ALA A C 1
ATOM 807 O O . ALA A 1 104 ? 21.141 -7.655 -21.188 1.00 46.09 104 ALA A O 1
#

=== Feature glossary ===
Feature key, reading from the visual/contextual features back to the raw sequence:

Rendered structure images. Structure images are PyMOL renders from six orthogonal camera directions. Cartoon representation draws helices as coils and strands as arrows; sticks shows the backbone as bonds; surface shows the solvent-excluded envelope. Rainbow coloring maps sequence position to hue (blue→red, N→C); chain coloring assigns a distinct color per polypeptide.

Contact-map, Ramachandran, and PAE plots. Three diagnostic plots accompany the record. The Cα contact map visualizes the tertiary structure as a 2D adjacency matrix (8 Å cutoff, sequence-local contacts suppressed). The Ramachandran plot shows the distribution of backbone (φ, ψ) torsions, with points in the α and β basins reflecting secondary structure content. The PAE plot shows AlphaFold's inter-residue confidence as a color matrix.

InterPro / GO / CATH / organism. The annotation block draws on four external resources. InterPro: which protein families and domains the sequence belongs to. GO: standardized terms for what the protein does, what process it participates in, and where in the cell it acts. CATH: which structural fold it has in the CATH hierarchy. Organism: the species of origin.

Nearest PDB structures. Structural nearest neighbors (via Foldseek easy-search vs the PDB). Reported per hit: target PDB id, E-value, and alignment TM-score. A TM-score above ~0.5 is the conventional threshold for 'same fold'.

Predicted aligned error. Predicted aligned error is AlphaFold's pairwise confidence. Unlike pLDDT (per-residue), PAE is per-residue-pair and captures whether two parts of the structure are correctly placed relative to each other. Units are ångströms of expected positional error.

Solvent-accessible surface area. SASA measures how much of the protein is reachable by solvent. It is computed by rolling a water-sized probe over the atomic surface and summing the exposed area (Å²). Per-residue SASA distinguishes core (buried, low SASA) from surface (exposed, high SASA) residues; total SASA is a whole-molecule size measure.

B-factor. Crystallographic B-factors measure how much each atom's electron density is smeared out, in Å². They rise in mobile loops and surface residues and fall in the buried interior. In AlphaFold models this column is repurposed to hold pLDDT instead.

pLDDT. For AlphaFold models, the B-factor field carries pLDDT — the model's own estimate of local accuracy on a 0–100 scale. Regions with pLDDT<50 should be treated as essentially unmodeled; they often correspond to intrinsically disordered segments.

Backbone torsions (φ/ψ). φ (phi) and ψ (psi) are the two rotatable backbone dihedrals per residue: φ is the C(i-1)–N–Cα–C torsion, ψ is the N–Cα–C–N(i+1) torsion, both in degrees on (−180°, 180°]. α-helical residues cluster near (−60°, −45°); β-strand residues near (−120°, +130°). A Ramachandran plot is simply a scatter of (φ, ψ) for every residue.

Radius of gyration, Cα contacts, bounding box. Radius of gyration (Rg) is the root-mean-square distance of Cα atoms from their centroid — a single number for overall size and compactness. A globular domain of N residues has Rg ≈ 2.2·N^0.38 Å; an extended or disordered chain has a much larger Rg. The Cα contact count is the number of residue pairs whose Cα atoms are within 8 Å and are more than four positions apart in sequence — a standard proxy for tertiary packing density. The bounding box is the smallest axis-aligned box enclosing all Cα atoms.

Secondary structure (3-state, P-SEA). Three-state secondary structure (P-SEA) collapses the eight DSSP classes into helix (a), strand (b), and coil (c). P-SEA assigns these from Cα geometry alone — distances and angles — without requiring backbone oxygens, so it works on any Cα trace.

Secondary structure (8-state, DSSP). Secondary structure is the local, repeating backbone conformation. DSSP classifies it into eight states by reading the hydrogen-bond network: three helix types (H, G, I), two β types (E, B), two non-regular types (T, S), and unstructured coil (-).

Foldseek 3Di. The Foldseek 3Di string encodes local tertiary geometry as a 20-letter alphabet — one character per residue — derived from the relative positions of nearby Cα atoms. Unlike the amino-acid sequence, 3Di is a direct function of the 3D structure, so two proteins with the same fold have similar 3Di strings even at low sequence identity.

mmCIF coordinates. Structure coordinates are given as an mmCIF _atom_site loop: one row per atom with element, residue name, chain id, sequence number, and x/y/z position in Å. Only the four main-chain atoms per residue are included here; side chains are omitted to keep the record compact.

Sequence. This is the polypeptide sequence — one letter per residue, N-terminus first. Length ranges from a few dozen residues for small domains to over a thousand for large multi-domain proteins.